Protein AF-A0AAW4NQB0-F1 (afdb_monomer_lite)

Organism: NCBI:txid228604

Sequence (73 aa):
MKQNTKQELSYFRLKLRSYMSEHHPERLHDTEFITTRADMALTAYCDAVAQGFSHLEAESIASEVLYQGLHFS

InterPro domains:
  IPR015082 Protein of unknown function DUF1896 [PF08989] (5-73)

Radius of gyration: 12.29 Å; chains: 1; bounding box: 32×26×28 Å

Foldseek 3Di:
DPDVLVVQLVVLLVVLLVVCVVQPVVCNPVPVLSNVQSVQLSVQLVVCVVVVHDNVVSNVRSVCSNCPPVPPD

Structure (mmCIF, N/CA/C/O backbone):
data_AF-A0AAW4NQB0-F1
#
_entry.id   AF-A0AAW4NQB0-F1
#
loop_
_atom_site.group_PDB
_atom_site.id
_atom_site.type_symbol
_atom_site.label_atom_id
_atom_site.label_alt_id
_atom_site.label_comp_id
_atom_site.label_asym_id
_atom_site.label_entity_id
_atom_site.label_seq_id
_atom_site.pdbx_PDB_ins_code
_atom_site.Cartn_x
_atom_site.Cartn_y
_atom_site.Cartn_z
_atom_site.occupancy
_atom_site.B_iso_or_equiv
_atom_site.auth_seq_id
_atom_site.auth_comp_id
_atom_site.auth_asym_id
_atom_site.auth_atom_id
_atom_site.pdbx_PDB_model_num
ATOM 1 N N . MET A 1 1 ? -14.654 12.329 2.874 1.00 44.09 1 MET A N 1
ATOM 2 C CA . MET A 1 1 ? -13.282 11.918 3.245 1.00 44.09 1 MET A CA 1
ATOM 3 C C . MET A 1 1 ? -12.579 11.371 2.003 1.00 44.09 1 MET A C 1
ATOM 5 O O . MET A 1 1 ? -12.921 10.283 1.575 1.00 44.09 1 MET A O 1
ATOM 9 N N . LYS A 1 2 ? -11.709 12.145 1.337 1.00 51.91 2 LYS A N 1
ATOM 10 C CA . LYS A 1 2 ? -10.957 11.701 0.133 1.00 51.91 2 LYS A CA 1
ATOM 11 C C . LYS A 1 2 ? -9.498 12.199 0.087 1.00 51.91 2 LYS A C 1
ATOM 13 O O . LYS A 1 2 ? -8.805 11.946 -0.889 1.00 51.91 2 LYS A O 1
ATOM 18 N N . GLN A 1 3 ? -9.036 12.941 1.101 1.00 56.59 3 GLN A N 1
ATOM 19 C CA . GLN A 1 3 ? -7.694 13.540 1.087 1.00 56.59 3 GLN A CA 1
ATOM 20 C C . GLN A 1 3 ? -6.610 12.589 1.613 1.00 56.59 3 GLN A C 1
ATOM 22 O O . GLN A 1 3 ? -5.538 12.534 1.014 1.00 56.59 3 GLN A O 1
ATOM 27 N N . ASN A 1 4 ? -6.916 11.767 2.624 1.00 62.16 4 ASN A N 1
ATOM 28 C CA . ASN A 1 4 ? -5.939 10.834 3.196 1.00 62.16 4 ASN A CA 1
ATOM 29 C C . ASN A 1 4 ? -5.497 9.777 2.177 1.00 62.16 4 ASN A C 1
ATOM 31 O O . ASN A 1 4 ? -4.309 9.547 2.021 1.00 62.16 4 ASN A O 1
ATOM 35 N N . THR A 1 5 ? -6.408 9.226 1.370 1.00 63.88 5 THR A N 1
ATOM 36 C CA . THR A 1 5 ? -6.090 8.165 0.396 1.00 63.88 5 THR A CA 1
ATOM 37 C C . THR A 1 5 ? -5.023 8.562 -0.628 1.00 63.88 5 THR A C 1
ATOM 39 O O . THR A 1 5 ? -4.219 7.727 -1.028 1.00 63.88 5 THR A O 1
ATOM 42 N N . LYS A 1 6 ? -4.962 9.836 -1.040 1.00 71.75 6 LYS A N 1
ATOM 43 C CA . LYS A 1 6 ? -3.928 10.314 -1.975 1.00 71.75 6 LYS A CA 1
ATOM 44 C C . LYS A 1 6 ? -2.563 10.482 -1.295 1.00 71.75 6 LYS A C 1
ATOM 46 O O . LYS A 1 6 ? -1.534 10.248 -1.930 1.00 71.75 6 LYS A O 1
ATOM 51 N N . GLN A 1 7 ? -2.553 10.899 -0.029 1.00 77.44 7 GLN A N 1
ATOM 52 C CA . GLN A 1 7 ? -1.331 11.012 0.771 1.00 77.44 7 GLN A CA 1
ATOM 53 C C . GLN A 1 7 ? -0.775 9.627 1.113 1.00 77.44 7 GLN A C 1
ATOM 55 O O . GLN A 1 7 ? 0.396 9.384 0.846 1.00 77.44 7 GLN A O 1
ATOM 60 N N . GLU A 1 8 ? -1.628 8.703 1.557 1.00 76.94 8 GLU A N 1
ATOM 61 C CA . GLU A 1 8 ? -1.266 7.305 1.826 1.00 76.94 8 GLU A CA 1
ATOM 62 C C . GLU A 1 8 ? -0.739 6.604 0.564 1.00 76.94 8 GLU A C 1
ATOM 64 O O . GLU A 1 8 ? 0.291 5.935 0.596 1.00 76.94 8 GLU A O 1
ATOM 69 N N . LEU A 1 9 ? -1.360 6.831 -0.601 1.00 80.12 9 LEU A N 1
ATOM 70 C CA . LEU A 1 9 ? -0.836 6.298 -1.862 1.00 80.12 9 LEU A CA 1
ATOM 71 C C . LEU A 1 9 ? 0.572 6.820 -2.173 1.00 80.12 9 LEU A C 1
ATOM 73 O O . LEU A 1 9 ? 1.454 6.076 -2.604 1.00 80.12 9 LEU A O 1
ATOM 77 N N . SER A 1 10 ? 0.774 8.123 -1.973 1.00 88.00 10 SER A N 1
ATOM 78 C CA . SER A 1 10 ? 2.070 8.765 -2.199 1.00 88.00 10 SER A CA 1
ATOM 79 C C . SER A 1 10 ? 3.118 8.229 -1.220 1.00 88.00 10 SER A C 1
ATOM 81 O O . SER A 1 10 ? 4.267 8.027 -1.611 1.00 88.00 10 SER A O 1
ATOM 83 N N . TYR A 1 11 ? 2.704 7.934 0.014 1.00 91.25 11 TYR A N 1
ATOM 84 C CA . TYR A 1 11 ? 3.527 7.316 1.045 1.00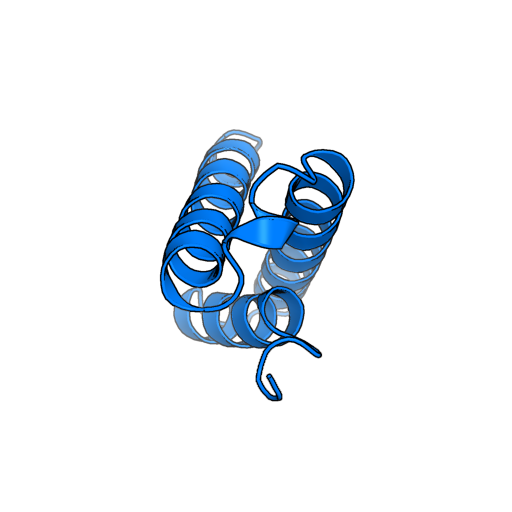 91.25 11 TYR A CA 1
ATOM 85 C C . TYR A 1 11 ? 3.976 5.904 0.649 1.00 91.25 11 TYR A C 1
ATOM 87 O O . TYR A 1 11 ? 5.180 5.662 0.553 1.00 91.25 11 TYR A O 1
ATOM 95 N N . PHE A 1 12 ? 3.053 4.996 0.311 1.00 93.50 12 PHE A N 1
ATOM 96 C CA . PHE A 1 12 ? 3.408 3.621 -0.070 1.00 93.50 12 PHE A CA 1
ATOM 97 C C . PHE A 1 12 ? 4.264 3.558 -1.341 1.00 93.50 12 PHE A C 1
ATOM 99 O O . PHE A 1 12 ? 5.221 2.783 -1.401 1.00 93.50 12 PHE A O 1
ATOM 106 N N . ARG A 1 13 ? 3.998 4.421 -2.334 1.00 93.25 13 ARG A N 1
ATOM 107 C CA . ARG A 1 13 ? 4.850 4.535 -3.533 1.00 93.25 13 ARG A CA 1
ATOM 108 C C . ARG A 1 13 ? 6.268 4.970 -3.185 1.00 93.25 13 ARG A C 1
ATOM 110 O O . ARG A 1 13 ? 7.221 4.390 -3.699 1.00 93.25 13 ARG A O 1
ATOM 117 N N . LEU A 1 14 ? 6.420 5.983 -2.332 1.00 94.19 14 LEU A N 1
ATOM 118 C CA . LEU A 1 14 ? 7.735 6.464 -1.910 1.00 94.19 14 LEU A CA 1
ATOM 119 C C . LEU A 1 14 ? 8.501 5.376 -1.145 1.00 94.19 14 LEU A C 1
ATOM 121 O O . LEU A 1 14 ? 9.659 5.108 -1.464 1.00 94.19 14 LEU A O 1
ATOM 125 N N . LYS A 1 15 ? 7.831 4.709 -0.198 1.00 93.19 15 LYS A N 1
ATOM 126 C CA . LYS A 1 15 ? 8.402 3.643 0.636 1.00 93.19 15 LYS A CA 1
ATOM 127 C C . LYS A 1 15 ? 8.905 2.465 -0.210 1.00 93.19 15 LYS A C 1
ATOM 129 O O . LYS A 1 15 ? 10.010 1.973 0.010 1.00 93.19 15 LYS A O 1
ATOM 134 N N . LEU A 1 16 ? 8.135 2.055 -1.222 1.00 94.06 16 LEU A N 1
ATOM 135 C CA . LEU A 1 16 ? 8.523 0.976 -2.137 1.00 94.06 16 LEU A CA 1
ATOM 136 C C . LEU A 1 16 ? 9.692 1.365 -3.048 1.00 94.06 16 LEU A C 1
ATOM 138 O O . LEU A 1 16 ? 10.610 0.571 -3.233 1.00 94.06 16 LEU A O 1
ATOM 142 N N . ARG A 1 17 ? 9.694 2.589 -3.590 1.00 93.31 17 ARG A N 1
ATOM 143 C CA . ARG A 1 17 ? 10.797 3.067 -4.441 1.00 93.31 17 ARG A CA 1
ATOM 144 C C . ARG A 1 17 ? 12.115 3.162 -3.679 1.00 93.31 17 ARG A C 1
ATOM 146 O O . ARG A 1 17 ? 13.143 2.809 -4.245 1.00 93.31 17 ARG A O 1
ATOM 153 N N . SER A 1 18 ? 12.082 3.597 -2.417 1.00 92.69 18 SER A N 1
ATOM 154 C CA . SER A 1 18 ? 13.274 3.607 -1.555 1.00 92.69 18 SER A CA 1
ATOM 155 C C . SER A 1 18 ? 13.837 2.196 -1.402 1.00 92.69 18 SER A C 1
ATOM 157 O O . SER A 1 18 ? 15.004 1.965 -1.694 1.00 92.69 18 SER A O 1
ATOM 159 N N . TYR A 1 19 ? 12.974 1.236 -1.062 1.00 91.56 19 TYR A N 1
ATOM 160 C CA . TYR A 1 19 ? 13.365 -0.163 -0.901 1.00 91.56 19 TYR A CA 1
ATOM 161 C C . TYR A 1 19 ? 13.945 -0.770 -2.190 1.00 91.56 19 TYR A C 1
ATOM 163 O O . TYR A 1 19 ? 14.976 -1.437 -2.169 1.00 91.56 19 TYR A O 1
ATOM 171 N N . MET A 1 20 ? 13.322 -0.509 -3.341 1.00 91.00 20 MET A N 1
ATOM 172 C CA . MET A 1 20 ? 13.834 -0.971 -4.636 1.00 91.00 20 MET A CA 1
ATOM 173 C C . MET A 1 20 ? 15.175 -0.350 -4.994 1.00 91.00 20 MET A C 1
ATOM 175 O O . MET A 1 20 ? 16.031 -1.040 -5.527 1.00 91.00 20 MET A O 1
ATOM 179 N N . SER A 1 21 ? 15.379 0.933 -4.701 1.00 90.94 21 SER A N 1
ATOM 180 C CA . SER A 1 21 ? 16.656 1.588 -4.983 1.00 90.94 21 SER A CA 1
ATOM 181 C C . SER A 1 21 ? 17.820 0.947 -4.225 1.00 90.94 21 SER A C 1
ATOM 183 O O . SER A 1 21 ? 18.952 1.026 -4.695 1.00 90.94 21 SER A O 1
ATOM 185 N N . GLU A 1 22 ? 17.551 0.351 -3.064 1.00 90.38 22 GLU A N 1
ATOM 186 C CA . GLU A 1 22 ? 18.556 -0.289 -2.214 1.00 90.38 22 GLU A CA 1
ATOM 187 C C . GLU A 1 22 ? 18.758 -1.771 -2.557 1.00 90.38 22 GLU A C 1
ATOM 189 O O . GLU A 1 22 ? 19.891 -2.249 -2.535 1.00 90.38 22 GLU A O 1
ATOM 194 N N . HIS A 1 23 ? 17.685 -2.493 -2.897 1.00 88.88 23 HIS A N 1
ATOM 195 C CA . HIS A 1 23 ? 17.714 -3.957 -3.017 1.00 88.88 23 HIS A CA 1
ATOM 196 C C . HIS A 1 23 ? 17.452 -4.506 -4.428 1.00 88.88 23 HIS A C 1
ATOM 198 O O . HIS A 1 23 ? 17.913 -5.598 -4.737 1.00 88.88 23 HIS A O 1
ATOM 204 N N . HIS A 1 24 ? 16.715 -3.781 -5.277 1.00 85.50 24 HIS A N 1
ATOM 205 C CA . HIS A 1 24 ? 16.283 -4.236 -6.613 1.00 85.50 24 HIS A CA 1
ATOM 206 C C . HIS A 1 24 ? 16.295 -3.070 -7.626 1.00 85.50 24 HIS A C 1
ATOM 208 O O . HIS A 1 24 ? 15.236 -2.689 -8.150 1.00 85.50 24 HIS A O 1
ATOM 214 N N . PRO A 1 25 ? 17.454 -2.425 -7.873 1.00 88.12 25 PRO A N 1
ATOM 215 C CA . PRO A 1 25 ? 17.531 -1.218 -8.699 1.00 88.12 25 PRO A CA 1
ATOM 216 C C . PRO A 1 25 ? 17.054 -1.453 -10.140 1.00 88.12 25 PRO A C 1
ATOM 218 O O . PRO A 1 25 ? 16.523 -0.540 -10.770 1.00 88.12 25 PRO A O 1
ATOM 221 N N . GLU A 1 26 ? 17.159 -2.680 -10.651 1.00 87.19 26 GLU A N 1
ATOM 222 C CA . GLU A 1 26 ? 16.658 -3.081 -11.967 1.00 87.19 26 GLU A CA 1
ATOM 223 C C . GLU A 1 26 ? 15.129 -3.002 -12.080 1.00 87.19 26 GLU A C 1
ATOM 225 O O . GLU A 1 26 ? 14.603 -2.754 -13.165 1.00 87.19 26 GLU A O 1
ATOM 230 N N . ARG A 1 27 ? 14.409 -3.148 -10.959 1.00 83.56 27 ARG A N 1
ATOM 231 C CA . ARG A 1 27 ? 12.941 -3.048 -10.897 1.00 83.56 27 ARG A CA 1
ATOM 232 C C . ARG A 1 27 ? 12.445 -1.634 -10.607 1.00 83.56 27 ARG A C 1
ATOM 234 O O . ARG A 1 27 ? 11.248 -1.380 -10.702 1.00 83.56 27 ARG A O 1
ATOM 241 N N . LEU 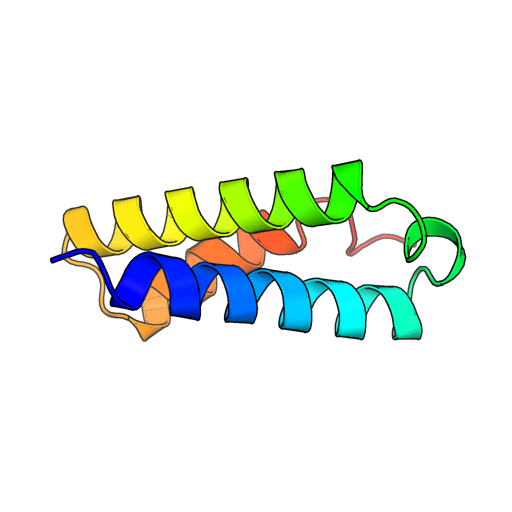A 1 28 ? 13.336 -0.685 -10.309 1.00 87.62 28 LEU A N 1
ATOM 242 C CA . LEU A 1 28 ? 12.969 0.702 -9.996 1.00 87.62 28 LEU A CA 1
ATOM 243 C C . LEU A 1 28 ? 12.303 1.428 -11.181 1.00 87.62 28 LEU A C 1
ATOM 245 O O . LEU A 1 28 ? 11.553 2.389 -10.990 1.00 87.62 28 LEU A O 1
ATOM 249 N N . HIS A 1 29 ? 12.584 0.976 -12.404 1.00 87.38 29 HIS A N 1
ATOM 250 C CA . HIS A 1 29 ? 12.005 1.510 -13.638 1.00 87.38 29 HIS A CA 1
ATOM 251 C C . HIS A 1 29 ? 10.641 0.898 -13.982 1.00 87.38 29 HIS A C 1
ATOM 253 O O . HIS A 1 29 ? 9.945 1.423 -14.854 1.00 87.38 29 HIS A O 1
ATOM 259 N N . ASP A 1 30 ? 10.234 -0.167 -13.289 1.00 92.56 30 ASP A N 1
ATOM 260 C CA . ASP A 1 30 ? 8.939 -0.809 -13.485 1.00 92.56 30 ASP A CA 1
ATOM 261 C C . ASP A 1 30 ? 7.835 -0.010 -12.777 1.00 92.56 30 ASP A C 1
ATOM 263 O O . ASP A 1 30 ? 7.405 -0.278 -11.651 1.00 92.56 30 ASP A O 1
ATOM 267 N N . THR A 1 31 ? 7.406 1.056 -13.452 1.00 90.06 31 THR A N 1
ATOM 268 C CA . THR A 1 31 ? 6.376 1.964 -12.935 1.00 90.06 31 THR A CA 1
ATOM 269 C C . THR A 1 31 ? 5.019 1.288 -12.749 1.00 90.06 31 THR A C 1
ATOM 271 O O . THR A 1 31 ? 4.275 1.685 -11.849 1.00 90.06 31 THR A O 1
ATOM 274 N N . GLU A 1 32 ? 4.701 0.267 -13.548 1.00 92.81 32 GLU A N 1
ATOM 275 C CA . GLU A 1 32 ? 3.455 -0.492 -13.437 1.00 92.81 32 GLU A CA 1
ATOM 276 C C . GLU A 1 32 ? 3.479 -1.375 -12.190 1.00 92.81 32 GLU A C 1
ATOM 278 O O . GLU A 1 32 ? 2.531 -1.344 -11.397 1.00 92.81 32 GLU A O 1
ATOM 283 N N . PHE A 1 33 ? 4.595 -2.066 -11.944 1.00 91.75 33 PHE A N 1
ATOM 284 C CA . PHE A 1 33 ? 4.799 -2.836 -10.723 1.00 91.75 33 PHE A CA 1
ATOM 285 C C . PHE A 1 33 ? 4.718 -1.947 -9.479 1.00 91.75 33 PHE A C 1
ATOM 287 O O . PHE A 1 33 ? 3.956 -2.244 -8.559 1.00 91.75 33 PHE A O 1
ATOM 294 N N . ILE A 1 34 ? 5.432 -0.815 -9.456 1.00 92.00 34 ILE A N 1
ATOM 295 C CA . ILE A 1 34 ? 5.409 0.125 -8.320 1.00 92.00 34 ILE A CA 1
ATOM 296 C C . ILE A 1 34 ? 3.993 0.643 -8.051 1.00 92.00 34 ILE A C 1
ATOM 298 O O . ILE A 1 34 ? 3.560 0.702 -6.899 1.00 92.00 34 ILE A O 1
ATOM 302 N N . THR A 1 35 ? 3.274 1.029 -9.107 1.00 92.44 35 THR A N 1
ATOM 303 C CA . THR A 1 35 ? 1.906 1.555 -9.011 1.00 92.44 35 THR A CA 1
ATOM 304 C C . THR A 1 35 ? 0.969 0.498 -8.443 1.00 92.44 35 THR A C 1
ATOM 306 O O . THR A 1 35 ? 0.331 0.744 -7.422 1.00 92.44 35 THR A O 1
ATOM 309 N N . THR A 1 36 ? 0.965 -0.693 -9.043 1.00 94.69 36 THR A N 1
ATOM 310 C CA . THR A 1 36 ? 0.106 -1.812 -8.637 1.00 94.69 36 TH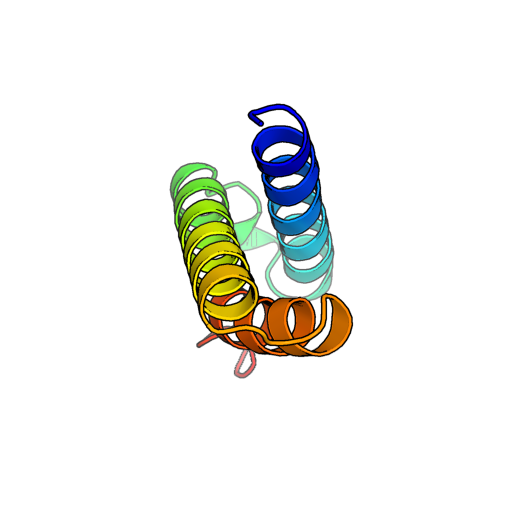R A CA 1
ATOM 311 C C . THR A 1 36 ? 0.362 -2.206 -7.186 1.00 94.69 36 THR A C 1
ATOM 313 O O . THR A 1 36 ? -0.572 -2.360 -6.402 1.00 94.69 36 THR A O 1
ATOM 316 N N . ARG A 1 37 ? 1.632 -2.314 -6.780 1.00 94.94 37 ARG A N 1
ATOM 317 C CA . ARG A 1 37 ? 1.997 -2.704 -5.411 1.00 94.94 37 ARG A CA 1
ATOM 318 C C . ARG A 1 37 ? 1.608 -1.659 -4.376 1.00 94.94 37 ARG A C 1
ATOM 320 O O . ARG A 1 37 ? 1.118 -2.022 -3.309 1.00 94.94 37 ARG A O 1
ATOM 327 N N . ALA A 1 38 ? 1.781 -0.377 -4.684 1.00 94.44 38 ALA A N 1
ATOM 328 C CA . ALA A 1 38 ? 1.346 0.684 -3.787 1.00 94.44 38 ALA A CA 1
ATOM 329 C C . ALA A 1 38 ? -0.185 0.773 -3.678 1.00 94.44 38 ALA A C 1
ATOM 331 O O . ALA A 1 38 ? -0.693 1.017 -2.586 1.00 94.44 38 ALA A O 1
ATOM 332 N N . ASP A 1 39 ? -0.916 0.533 -4.771 1.00 94.19 39 ASP A N 1
ATOM 333 C CA . ASP A 1 39 ? -2.384 0.491 -4.759 1.00 94.19 39 ASP A CA 1
ATOM 334 C C . ASP A 1 39 ? -2.899 -0.702 -3.923 1.00 94.19 39 ASP A C 1
ATOM 336 O O . ASP A 1 39 ? -3.842 -0.554 -3.139 1.00 94.19 39 ASP A O 1
ATOM 340 N N . MET A 1 40 ? -2.245 -1.869 -4.008 1.00 95.81 40 MET A N 1
ATOM 341 C CA . MET A 1 40 ? -2.546 -3.029 -3.154 1.00 95.81 40 MET A CA 1
ATOM 342 C C . MET A 1 40 ? -2.297 -2.734 -1.669 1.00 95.81 40 MET A C 1
ATOM 344 O O . MET A 1 40 ? -3.153 -3.024 -0.836 1.00 95.81 40 MET A O 1
ATOM 348 N N . ALA A 1 41 ? -1.151 -2.134 -1.332 1.00 96.56 41 ALA A N 1
ATOM 349 C CA . ALA A 1 41 ? -0.828 -1.764 0.046 1.00 96.56 41 ALA A CA 1
ATOM 350 C C . ALA A 1 41 ? -1.821 -0.735 0.606 1.00 96.56 41 ALA A 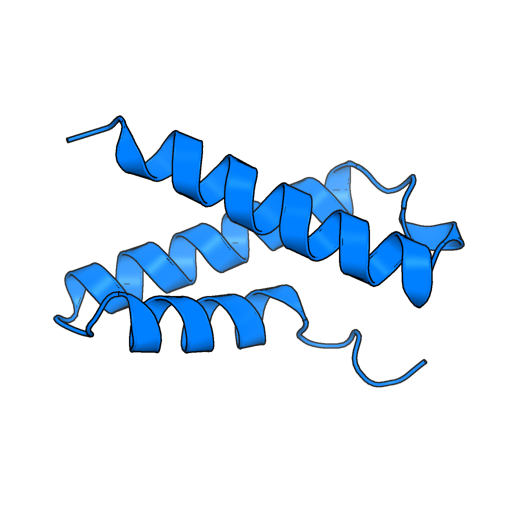C 1
ATOM 352 O O . ALA A 1 41 ? -2.296 -0.882 1.730 1.00 96.56 41 ALA A O 1
ATOM 353 N N . LEU A 1 42 ? -2.203 0.261 -0.198 1.00 94.94 42 LEU A N 1
ATOM 354 C CA . LEU A 1 42 ? -3.227 1.232 0.179 1.00 94.94 42 LEU A CA 1
ATOM 355 C C . LEU A 1 42 ? -4.581 0.568 0.439 1.00 94.94 42 LEU A C 1
ATOM 357 O O . LEU A 1 42 ? -5.256 0.922 1.401 1.00 94.94 42 LEU A O 1
ATOM 361 N N . THR A 1 43 ? -4.973 -0.386 -0.405 1.00 95.38 43 THR A N 1
ATOM 362 C CA . THR A 1 43 ? -6.222 -1.137 -0.224 1.00 95.38 43 THR A CA 1
ATOM 363 C C . THR A 1 43 ? -6.198 -1.889 1.105 1.00 95.38 43 THR A C 1
ATOM 365 O O . THR A 1 43 ? -7.102 -1.713 1.915 1.00 95.38 43 THR A O 1
ATOM 368 N N . ALA A 1 44 ? -5.113 -2.614 1.392 1.00 96.62 44 ALA A N 1
ATOM 369 C CA . ALA A 1 44 ? -4.944 -3.332 2.656 1.00 96.62 44 ALA A CA 1
ATOM 370 C C . ALA A 1 44 ? -4.969 -2.396 3.878 1.00 96.62 44 ALA A C 1
ATOM 372 O O . ALA A 1 44 ? -5.601 -2.707 4.887 1.00 96.62 44 ALA A O 1
ATOM 373 N N . TYR A 1 45 ? -4.338 -1.223 3.774 1.00 95.81 45 TYR A N 1
ATOM 374 C CA . TYR A 1 45 ? -4.402 -0.188 4.804 1.00 95.81 45 TYR A CA 1
ATOM 375 C C . TYR A 1 45 ? -5.841 0.288 5.041 1.00 95.81 45 TYR A C 1
ATOM 377 O O . TYR A 1 45 ? -6.305 0.336 6.180 1.00 95.81 45 TYR A O 1
ATOM 385 N N . CYS A 1 46 ? -6.560 0.642 3.972 1.00 93.44 46 CYS A N 1
ATOM 386 C CA . CYS A 1 46 ? -7.940 1.111 4.062 1.00 93.44 46 CYS A CA 1
ATOM 387 C C . CYS A 1 46 ? -8.865 0.045 4.653 1.00 93.44 46 CYS A C 1
ATOM 389 O O . CYS A 1 46 ? -9.692 0.375 5.503 1.00 93.44 46 CYS A O 1
ATOM 391 N N . ASP A 1 47 ? -8.694 -1.214 4.253 1.00 95.94 47 ASP A N 1
ATOM 392 C CA . ASP A 1 47 ? -9.469 -2.338 4.771 1.00 95.94 47 ASP A CA 1
ATOM 393 C C . ASP A 1 47 ? -9.188 -2.572 6.258 1.00 95.94 47 ASP A C 1
ATOM 395 O O . ASP A 1 47 ? -10.121 -2.809 7.025 1.00 95.94 47 ASP A O 1
ATOM 399 N N . ALA A 1 48 ? -7.931 -2.468 6.699 1.00 95.88 48 ALA A N 1
ATOM 400 C CA . ALA A 1 48 ? -7.573 -2.584 8.111 1.00 95.88 48 ALA A CA 1
ATOM 401 C C . ALA A 1 48 ? -8.162 -1.428 8.941 1.00 95.88 48 ALA A C 1
ATOM 403 O O . ALA A 1 48 ? -8.790 -1.655 9.976 1.00 95.88 48 ALA A O 1
ATOM 404 N N . VAL A 1 49 ? -8.059 -0.185 8.462 1.00 94.31 49 VAL A N 1
ATOM 405 C CA . VAL A 1 49 ? -8.692 0.965 9.131 1.00 94.31 49 VAL A CA 1
ATOM 406 C C . VAL A 1 49 ? -10.213 0.788 9.209 1.00 94.31 49 VAL A C 1
ATOM 408 O O . VAL A 1 49 ? -10.808 1.054 10.252 1.00 94.31 49 VAL A O 1
ATOM 411 N N . ALA A 1 50 ? -10.856 0.295 8.146 1.00 94.19 50 ALA A N 1
ATOM 412 C CA . ALA A 1 50 ? -12.297 0.030 8.129 1.00 94.19 50 ALA A CA 1
ATOM 413 C C . ALA A 1 50 ? -12.717 -1.091 9.098 1.00 94.19 50 ALA A C 1
ATOM 415 O O . ALA A 1 50 ? -13.831 -1.063 9.620 1.00 94.19 50 ALA A O 1
ATOM 416 N N . GLN A 1 51 ? -11.825 -2.045 9.370 1.00 96.19 51 GLN A N 1
ATOM 417 C CA . GLN A 1 51 ? -12.011 -3.110 10.362 1.00 96.19 51 GLN A CA 1
ATOM 418 C C . GLN A 1 51 ? -11.753 -2.653 11.809 1.00 96.19 51 GLN A C 1
ATOM 420 O O . GLN A 1 51 ? -11.998 -3.419 12.739 1.00 96.19 51 GLN A O 1
ATOM 425 N N . GLY A 1 52 ? -11.306 -1.410 12.019 1.00 95.75 52 GLY A N 1
ATOM 426 C CA . GLY A 1 52 ? -11.082 -0.829 13.345 1.00 95.75 52 GLY A CA 1
ATOM 427 C C . GLY A 1 52 ? -9.660 -0.983 13.886 1.00 95.75 52 GLY A C 1
ATOM 428 O O . GLY A 1 52 ? -9.433 -0.671 15.054 1.00 95.75 52 GLY A O 1
ATOM 429 N N . PHE A 1 53 ? -8.705 -1.429 13.063 1.00 96.12 53 PHE A N 1
ATOM 430 C CA . PHE A 1 53 ? -7.290 -1.436 13.435 1.00 96.12 53 PHE A CA 1
ATOM 431 C C . PHE A 1 53 ? -6.750 -0.011 13.592 1.00 96.12 53 PHE A C 1
ATOM 433 O O . PHE A 1 53 ? -7.202 0.933 12.934 1.00 96.12 53 PHE A O 1
ATOM 440 N N . SER A 1 54 ? -5.740 0.147 14.448 1.00 95.12 54 SER A N 1
ATOM 441 C CA . SER A 1 54 ? -5.006 1.407 14.552 1.00 95.12 54 SER A CA 1
ATOM 442 C C . SER A 1 54 ? -4.228 1.702 13.266 1.00 95.12 54 SER A C 1
ATOM 444 O O . SER A 1 54 ? -3.885 0.802 12.500 1.00 95.12 54 SER A O 1
ATOM 446 N N . HIS A 1 55 ? -3.883 2.972 13.038 1.00 91.25 55 HIS A N 1
ATOM 447 C CA . HIS A 1 55 ? -3.071 3.358 11.879 1.00 91.25 55 HIS A CA 1
ATOM 448 C C . HIS A 1 55 ? -1.713 2.637 11.829 1.00 91.25 55 HIS A C 1
ATOM 450 O O . HIS A 1 55 ? -1.240 2.335 10.739 1.00 91.25 55 HIS A O 1
ATOM 456 N N . LEU A 1 56 ? -1.120 2.321 12.987 1.00 94.06 56 LEU A N 1
ATOM 457 C CA . LEU A 1 56 ? 0.138 1.572 13.080 1.00 94.06 56 LEU A CA 1
ATOM 458 C C . LEU A 1 56 ? -0.032 0.111 12.637 1.00 94.06 56 LEU A C 1
ATOM 460 O O . LEU A 1 56 ? 0.777 -0.402 11.869 1.00 94.06 56 LEU A O 1
ATOM 464 N N . GLU A 1 57 ? -1.098 -0.555 13.083 1.00 95.69 57 GLU A N 1
ATOM 465 C CA . GLU A 1 57 ? -1.402 -1.933 12.675 1.00 95.69 57 GLU A CA 1
ATOM 466 C C . GLU A 1 57 ? -1.762 -2.002 11.188 1.00 95.69 57 GLU A C 1
ATOM 468 O O . GLU A 1 57 ? -1.238 -2.846 10.463 1.00 95.69 57 GLU A O 1
ATOM 473 N N . ALA A 1 58 ? -2.590 -1.068 10.713 1.00 95.19 58 ALA A N 1
ATOM 474 C CA . ALA A 1 58 ? -2.936 -0.949 9.303 1.00 95.19 58 ALA A CA 1
ATOM 475 C C . ALA A 1 58 ? -1.694 -0.708 8.429 1.00 95.19 58 ALA A C 1
ATOM 477 O O . ALA A 1 58 ? -1.576 -1.296 7.355 1.00 95.19 58 ALA A O 1
ATOM 478 N N . GLU A 1 59 ? -0.740 0.112 8.887 1.00 94.25 59 GLU A N 1
ATOM 479 C CA . GLU A 1 59 ? 0.533 0.313 8.189 1.00 94.25 59 GLU A CA 1
ATOM 480 C C . GLU A 1 59 ? 1.384 -0.964 8.160 1.00 94.25 59 GLU A C 1
ATOM 482 O O . GLU A 1 59 ? 1.998 -1.262 7.132 1.00 94.25 59 GLU A O 1
ATOM 487 N N . SER A 1 60 ? 1.421 -1.733 9.252 1.00 95.12 60 SER A N 1
ATOM 488 C CA . SER A 1 60 ? 2.146 -3.009 9.297 1.00 95.12 60 SER A CA 1
ATOM 489 C C . SER A 1 60 ? 1.575 -4.001 8.283 1.00 95.12 60 SER A C 1
ATOM 491 O O . SER A 1 60 ? 2.321 -4.523 7.456 1.00 95.12 60 SER A O 1
ATOM 493 N N . ILE A 1 61 ? 0.249 -4.171 8.262 1.00 96.19 61 ILE A N 1
ATOM 494 C CA . ILE A 1 61 ? -0.459 -5.035 7.302 1.00 96.19 61 ILE A CA 1
ATOM 495 C C . ILE A 1 61 ? -0.192 -4.574 5.863 1.00 96.19 61 ILE A C 1
ATOM 497 O O . ILE A 1 61 ? 0.163 -5.367 4.990 1.00 96.19 61 ILE A O 1
ATOM 501 N N . ALA A 1 62 ? -0.305 -3.271 5.603 1.00 96.38 62 ALA A N 1
ATOM 502 C CA . ALA A 1 62 ? -0.016 -2.708 4.291 1.00 96.38 62 ALA A CA 1
ATOM 503 C C . ALA A 1 62 ? 1.450 -2.893 3.881 1.00 96.38 62 ALA A C 1
ATOM 505 O O . ALA A 1 62 ? 1.725 -3.102 2.703 1.00 96.38 62 ALA A O 1
ATOM 506 N N . SER A 1 63 ? 2.392 -2.852 4.827 1.00 94.56 63 SER A N 1
ATOM 507 C CA . SER A 1 63 ? 3.820 -3.065 4.567 1.00 94.56 63 SER A CA 1
ATOM 508 C C . SER A 1 63 ? 4.128 -4.524 4.221 1.00 94.56 63 SER A C 1
ATOM 510 O O . SER A 1 63 ? 4.917 -4.766 3.309 1.00 94.56 63 SER A O 1
ATOM 512 N N . GLU A 1 64 ? 3.468 -5.495 4.860 1.00 94.94 64 GLU A N 1
ATOM 513 C CA . GLU A 1 64 ? 3.545 -6.907 4.449 1.00 94.94 64 GLU A CA 1
ATOM 514 C C . GLU A 1 64 ? 3.071 -7.071 3.006 1.00 94.94 64 GLU A C 1
ATOM 516 O O . GLU A 1 64 ? 3.765 -7.663 2.174 1.00 94.94 64 GLU A O 1
ATOM 521 N N . VAL A 1 65 ? 1.927 -6.458 2.679 1.00 95.69 65 VAL A N 1
ATOM 522 C CA . VAL A 1 65 ? 1.418 -6.434 1.309 1.00 95.69 65 VAL A CA 1
ATOM 523 C C . VAL A 1 65 ? 2.369 -5.693 0.390 1.00 95.69 65 VAL A C 1
ATOM 525 O O . VAL A 1 65 ? 2.515 -6.159 -0.720 1.00 95.69 65 VAL A O 1
ATOM 528 N N . LEU A 1 66 ? 3.045 -4.618 0.798 1.00 95.00 66 LEU A N 1
ATOM 529 C CA . LEU A 1 66 ? 3.952 -3.827 -0.047 1.00 95.00 66 LEU A CA 1
ATOM 530 C C . LEU A 1 66 ? 5.236 -4.588 -0.411 1.00 95.00 66 LEU A C 1
ATOM 532 O O . LEU A 1 66 ? 5.697 -4.513 -1.555 1.00 95.00 66 LEU A O 1
ATOM 536 N N . TYR A 1 67 ? 5.781 -5.370 0.524 1.00 93.50 67 TYR A N 1
ATOM 537 C CA . TYR A 1 67 ? 7.065 -6.068 0.369 1.00 93.50 67 TYR A CA 1
ATOM 538 C C . TYR A 1 67 ? 6.957 -7.565 0.081 1.00 93.50 67 TYR A C 1
ATOM 540 O O . TYR A 1 67 ? 7.971 -8.207 -0.188 1.00 93.50 67 TYR A O 1
ATOM 548 N N . GLN A 1 68 ? 5.749 -8.131 0.076 1.00 92.06 68 GLN A N 1
ATOM 549 C CA . GLN A 1 68 ? 5.500 -9.523 -0.303 1.00 92.06 68 GLN A CA 1
ATOM 550 C C . GLN A 1 68 ? 6.311 -9.967 -1.536 1.00 92.06 68 GLN A C 1
ATOM 552 O O . GLN A 1 68 ? 6.225 -9.377 -2.613 1.00 92.06 68 GLN A O 1
ATOM 557 N N . GLY A 1 69 ? 7.100 -11.030 -1.365 1.00 87.88 69 GLY A N 1
ATOM 558 C CA . GLY A 1 69 ? 7.928 -11.603 -2.430 1.00 87.88 69 GLY A CA 1
ATOM 559 C C . GLY A 1 69 ? 9.203 -10.820 -2.772 1.00 87.88 69 GLY A C 1
ATOM 560 O O . GLY A 1 69 ? 9.914 -11.237 -3.677 1.00 87.88 69 GLY A O 1
ATOM 561 N N . LEU A 1 70 ? 9.514 -9.728 -2.063 1.00 86.56 70 LEU A N 1
ATOM 562 C CA . LEU A 1 70 ? 10.740 -8.938 -2.262 1.00 86.56 70 LEU A CA 1
ATOM 563 C C .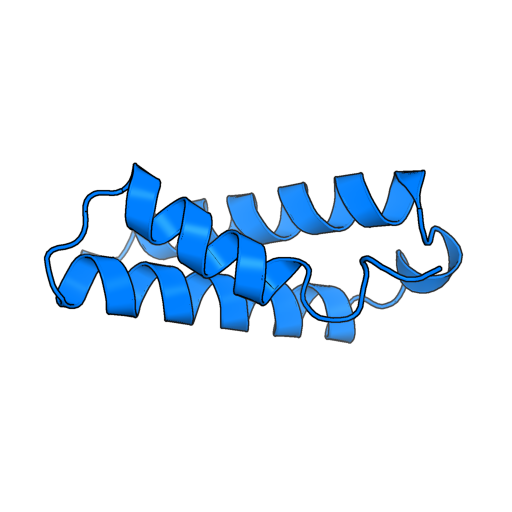 LEU A 1 70 ? 11.845 -9.231 -1.231 1.00 86.56 70 LEU A C 1
ATOM 565 O O . LEU A 1 70 ? 12.978 -8.810 -1.435 1.00 86.56 70 LEU A O 1
ATOM 569 N N . HIS A 1 71 ? 11.529 -9.963 -0.154 1.00 72.44 71 HIS A N 1
ATOM 570 C CA . HIS A 1 71 ? 12.461 -10.302 0.937 1.00 72.44 71 HIS A CA 1
ATOM 571 C C . HIS A 1 71 ? 13.529 -11.345 0.556 1.00 72.44 71 HIS A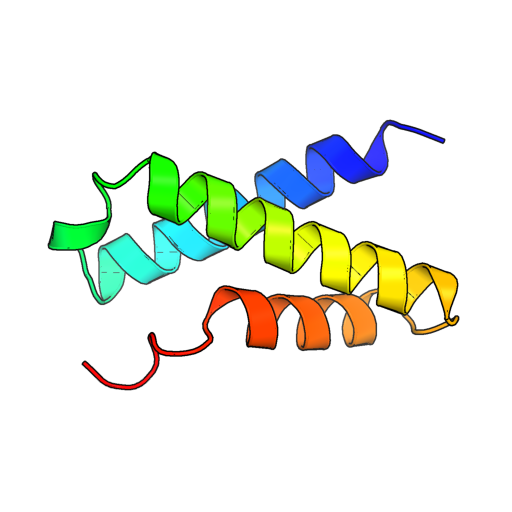 C 1
ATOM 573 O O . HIS A 1 71 ? 14.482 -11.529 1.306 1.00 72.44 71 HIS A O 1
ATOM 579 N N . PHE A 1 72 ? 13.367 -12.031 -0.580 1.00 58.81 72 PHE A N 1
ATOM 580 C CA . PHE A 1 72 ? 14.332 -12.996 -1.104 1.00 58.81 72 PHE A CA 1
ATOM 581 C C . PHE A 1 72 ? 14.854 -12.505 -2.461 1.00 58.81 72 PHE A C 1
ATOM 583 O O . PHE A 1 72 ? 14.315 -12.884 -3.500 1.00 58.81 72 PHE A O 1
ATOM 590 N N . SER A 1 73 ? 15.883 -11.658 -2.428 1.00 51.09 73 SER A N 1
ATOM 591 C CA . SER A 1 73 ? 16.872 -11.500 -3.505 1.00 51.09 73 SER A CA 1
ATOM 592 C C . SER A 1 73 ? 18.262 -11.621 -2.910 1.00 51.09 73 SER A C 1
ATOM 594 O O . SER A 1 73 ? 18.456 -11.088 -1.793 1.00 51.09 73 SER A O 1
#

Secondary structure (DSSP, 8-state):
--SHHHHHHHHHHHHHHHHHHHH-GGGTT-HHHHHHHHHHHHHHHHHHHHTT--HHHHHHHHHHHHHTTTS--

pLDDT: mean 88.12, std 12.0, range [44.09, 96.62]